Protein AF-A0A7J7Z407-F1 (afdb_monomer)

Solvent-accessible surface area (backbone atoms only — not comparable to full-atom values): 5696 Å² total; per-residue (Å²): 132,72,73,79,68,96,62,95,80,87,81,93,60,47,78,41,55,64,70,63,45,32,72,57,39,74,93,50,88,73,50,89,53,43,43,33,35,29,38,69,80,19,70,60,52,69,39,70,83,42,61,72,36,82,38,68,47,77,55,97,90,41,79,40,76,48,27,31,37,63,52,54,80,70,58,28,32,64,56,47,48,31,36,18,40,23,43,76,68,71,60,73,80,132

Radius of gyration: 13.27 Å; Cα contacts (8 Å, |Δi|>4): 178; chains: 1; bounding box: 32×32×38 Å

Structure (mmCIF, N/CA/C/O backbone):
data_AF-A0A7J7Z407-F1
#
_entry.id   AF-A0A7J7Z407-F1
#
loop_
_atom_site.group_PDB
_atom_site.id
_atom_site.type_symbol
_atom_site.label_atom_id
_atom_site.label_alt_id
_atom_site.label_comp_id
_atom_site.label_asym_id
_atom_site.label_entity_id
_atom_site.label_seq_id
_atom_site.pdbx_PDB_ins_code
_atom_site.Cartn_x
_atom_site.Cartn_y
_atom_site.Cartn_z
_atom_site.occupancy
_atom_site.B_iso_or_equiv
_atom_site.auth_seq_id
_atom_site.auth_comp_id
_atom_site.auth_asym_id
_atom_site.auth_atom_id
_atom_site.pdbx_PDB_model_num
ATOM 1 N N . MET A 1 1 ? 3.825 -11.188 16.083 1.00 46.53 1 MET A N 1
ATOM 2 C CA . MET A 1 1 ? 2.599 -11.310 15.262 1.00 46.53 1 MET A CA 1
ATOM 3 C C . MET A 1 1 ? 1.622 -10.278 15.797 1.00 46.53 1 MET A C 1
ATOM 5 O O . MET A 1 1 ? 1.574 -10.144 17.010 1.00 46.53 1 MET A O 1
ATOM 9 N N . GLY A 1 2 ? 0.954 -9.494 14.946 1.00 58.25 2 GLY A N 1
ATOM 10 C CA . GLY A 1 2 ? -0.035 -8.514 15.415 1.00 58.25 2 GLY A CA 1
ATOM 11 C C . GLY A 1 2 ? -1.292 -9.221 15.916 1.00 58.25 2 GLY A C 1
ATOM 12 O O . GLY A 1 2 ? -1.752 -10.165 15.273 1.00 58.25 2 GLY A O 1
ATOM 13 N N . GLU A 1 3 ? -1.798 -8.809 17.074 1.00 66.50 3 GLU A N 1
ATOM 14 C CA . GLU A 1 3 ? -3.047 -9.316 17.646 1.00 66.50 3 GLU A CA 1
ATOM 15 C C . GLU A 1 3 ? -4.231 -8.474 17.175 1.00 66.50 3 GLU A C 1
ATOM 17 O O . GLU A 1 3 ? -4.121 -7.251 17.046 1.00 66.50 3 GLU A O 1
ATOM 22 N N . VAL A 1 4 ? -5.376 -9.128 16.965 1.00 72.81 4 VAL A N 1
ATOM 23 C CA . VAL A 1 4 ? -6.630 -8.450 16.626 1.00 72.81 4 VAL A CA 1
ATOM 24 C C . VAL A 1 4 ? -7.031 -7.538 17.784 1.00 72.81 4 VAL A C 1
ATOM 26 O O . VAL A 1 4 ? -7.166 -7.978 18.926 1.00 72.81 4 VAL A O 1
ATOM 29 N N . GLN A 1 5 ? -7.217 -6.256 17.489 1.00 79.69 5 GLN A N 1
ATOM 30 C CA . GLN A 1 5 ? -7.542 -5.244 18.489 1.00 79.69 5 GLN A CA 1
ATOM 31 C C . GLN A 1 5 ? -9.059 -5.124 18.675 1.00 79.69 5 GLN A C 1
ATOM 33 O O . GLN A 1 5 ? -9.818 -5.159 17.711 1.00 79.69 5 GLN A O 1
ATOM 38 N N . LYS A 1 6 ? -9.509 -4.920 19.921 1.00 83.19 6 LYS A N 1
ATOM 39 C CA . LYS A 1 6 ? -10.933 -4.673 20.239 1.00 83.19 6 LYS A CA 1
ATOM 40 C C . LYS A 1 6 ? -11.408 -3.278 19.819 1.00 83.19 6 LYS A C 1
ATOM 42 O O . LYS A 1 6 ? -12.602 -3.059 19.655 1.00 83.19 6 LYS A O 1
ATOM 47 N N . ILE A 1 7 ? -10.477 -2.333 19.692 1.00 86.75 7 ILE A N 1
ATOM 48 C CA . ILE A 1 7 ? -10.736 -0.941 19.316 1.00 86.75 7 ILE A CA 1
ATOM 49 C C . ILE A 1 7 ? -10.141 -0.707 17.932 1.00 86.75 7 ILE A C 1
ATOM 51 O O . ILE A 1 7 ? -8.979 -1.053 17.702 1.00 86.75 7 ILE A O 1
ATOM 55 N N . LEU A 1 8 ? -10.915 -0.080 17.042 1.00 84.50 8 LEU A N 1
ATOM 56 C CA . LEU A 1 8 ? -10.482 0.266 15.690 1.00 84.50 8 LEU A CA 1
ATOM 57 C C . LEU A 1 8 ? -9.205 1.117 15.726 1.00 84.50 8 LEU A C 1
ATOM 59 O O . LEU A 1 8 ? -9.174 2.191 16.329 1.00 84.50 8 LEU A O 1
ATOM 63 N N . GLN A 1 9 ? -8.164 0.637 15.051 1.00 87.25 9 GLN A N 1
ATOM 64 C CA . GLN A 1 9 ? -6.890 1.337 14.916 1.00 87.25 9 GLN A CA 1
ATOM 65 C C . GLN A 1 9 ? -6.794 2.040 13.561 1.00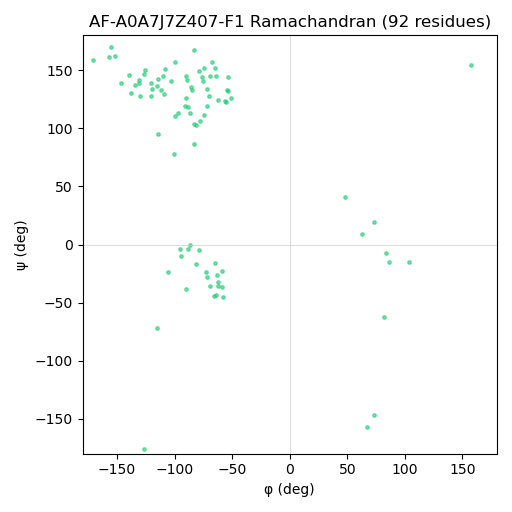 87.25 9 GLN A C 1
ATOM 67 O O . GLN A 1 9 ? -7.458 1.668 12.596 1.00 87.25 9 GLN A O 1
ATOM 72 N N . LYS A 1 10 ? -5.939 3.065 13.481 1.00 86.50 10 LYS A N 1
ATOM 73 C CA . LYS A 1 10 ? -5.597 3.738 12.221 1.00 86.50 10 LYS A CA 1
ATOM 74 C C . LYS A 1 10 ? -4.110 4.058 12.164 1.00 86.50 10 LYS A C 1
ATOM 76 O O . LYS A 1 10 ? -3.511 4.427 13.174 1.00 86.50 10 LYS A O 1
ATOM 81 N N . ALA A 1 11 ? -3.532 3.991 10.970 1.00 86.06 11 ALA A N 1
ATOM 82 C CA . ALA A 1 11 ? -2.137 4.334 10.735 1.00 86.06 11 ALA A CA 1
ATOM 83 C C . ALA A 1 11 ? -1.995 5.211 9.488 1.00 86.06 11 ALA A C 1
ATOM 85 O O . ALA A 1 11 ? -2.599 4.946 8.455 1.00 86.06 11 ALA A O 1
ATOM 86 N N . ASN A 1 12 ? -1.152 6.241 9.585 1.00 89.19 12 ASN A N 1
ATOM 87 C CA . ASN A 1 12 ? -0.721 7.011 8.423 1.00 89.19 12 ASN A CA 1
ATOM 88 C C . ASN A 1 12 ? 0.521 6.350 7.823 1.00 89.19 12 ASN A C 1
ATOM 90 O O . ASN A 1 12 ? 1.566 6.257 8.480 1.00 89.19 12 ASN A O 1
ATOM 94 N N . ILE A 1 13 ? 0.395 5.914 6.576 1.00 89.31 13 ILE A N 1
ATOM 95 C CA . ILE A 1 13 ? 1.443 5.241 5.812 1.00 89.31 13 ILE A CA 1
ATOM 96 C C . ILE A 1 13 ? 1.584 5.898 4.431 1.00 89.31 13 ILE A C 1
ATOM 98 O O . ILE A 1 13 ? 0.578 6.309 3.851 1.00 89.31 13 ILE A O 1
ATOM 102 N N . PRO A 1 14 ? 2.812 6.044 3.904 1.00 92.19 14 PRO A N 1
ATOM 103 C CA . PRO A 1 14 ? 3.027 6.607 2.581 1.00 92.19 14 PRO A CA 1
ATOM 104 C C . PRO A 1 14 ? 2.738 5.564 1.500 1.00 92.19 14 PRO A C 1
ATOM 106 O O . PRO A 1 14 ? 2.980 4.370 1.695 1.00 92.19 14 PRO A O 1
ATOM 109 N N . LEU A 1 15 ? 2.279 6.032 0.339 1.00 93.44 15 LEU A N 1
ATOM 110 C CA . LEU A 1 15 ? 2.220 5.208 -0.865 1.00 93.44 15 LEU A CA 1
ATOM 111 C C . LEU A 1 15 ? 3.636 4.910 -1.369 1.00 93.44 15 LEU A C 1
ATOM 113 O O . LEU A 1 15 ? 4.540 5.743 -1.279 1.00 93.44 15 LEU A O 1
ATOM 117 N N . VAL A 1 16 ? 3.812 3.715 -1.921 1.00 93.62 16 VAL A N 1
ATOM 118 C CA . VAL A 1 16 ? 5.057 3.237 -2.523 1.00 93.62 16 V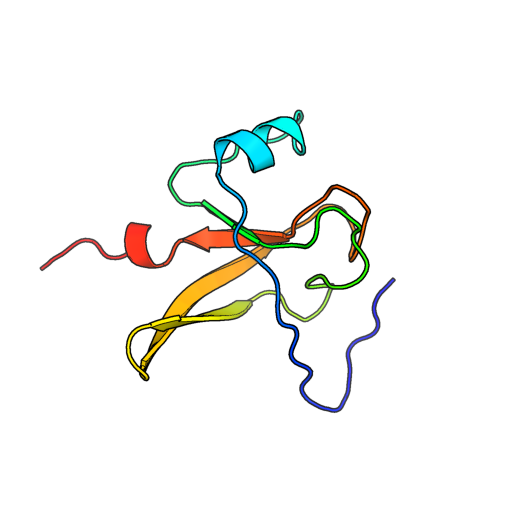AL A CA 1
ATOM 119 C C . VAL A 1 16 ? 4.776 2.929 -3.988 1.00 93.62 16 VAL A C 1
ATOM 121 O O . VAL A 1 16 ? 3.767 2.299 -4.304 1.00 93.62 16 VAL A O 1
ATOM 124 N N . THR A 1 17 ? 5.654 3.376 -4.890 1.00 94.25 17 THR A N 1
ATOM 125 C CA . THR A 1 17 ? 5.477 3.111 -6.323 1.00 94.25 17 THR A CA 1
ATOM 126 C C . THR A 1 17 ? 5.581 1.615 -6.613 1.00 94.25 17 THR A C 1
ATOM 128 O O . THR A 1 17 ? 6.275 0.880 -5.902 1.00 94.25 17 THR A O 1
ATOM 131 N N . ASN A 1 18 ? 4.911 1.149 -7.668 1.00 93.56 18 ASN A N 1
ATOM 132 C CA . ASN A 1 18 ? 4.938 -0.270 -8.017 1.00 93.56 18 ASN A CA 1
ATOM 133 C C . ASN A 1 18 ? 6.362 -0.733 -8.365 1.00 93.56 18 ASN A C 1
ATOM 135 O O . ASN A 1 18 ? 6.706 -1.860 -8.024 1.00 93.56 18 ASN A O 1
ATOM 139 N N . GLU A 1 19 ? 7.221 0.121 -8.942 1.00 94.06 19 GLU A N 1
ATOM 140 C CA . GLU A 1 19 ? 8.617 -0.253 -9.219 1.00 94.06 19 GLU A CA 1
ATOM 141 C C . GLU A 1 19 ? 9.407 -0.496 -7.929 1.00 94.06 19 GLU A C 1
ATOM 143 O O . GLU A 1 19 ? 10.149 -1.471 -7.818 1.00 94.06 19 GLU A O 1
ATOM 148 N N . GLU A 1 20 ? 9.254 0.378 -6.932 1.00 92.25 20 GLU A N 1
ATOM 149 C CA . GLU A 1 20 ? 9.929 0.217 -5.644 1.00 92.25 20 GLU A CA 1
ATOM 150 C C . GLU A 1 20 ? 9.358 -0.968 -4.858 1.00 92.25 20 GLU A C 1
ATOM 152 O O . GLU A 1 20 ? 10.103 -1.697 -4.202 1.00 92.25 20 GLU A O 1
ATOM 157 N N . CYS A 1 21 ? 8.049 -1.200 -4.954 1.00 92.06 21 CYS A N 1
ATOM 158 C CA . CYS A 1 21 ? 7.400 -2.353 -4.346 1.00 92.06 21 CYS A CA 1
ATOM 159 C C . CYS A 1 21 ? 7.893 -3.671 -4.966 1.00 92.06 21 CYS A C 1
ATOM 161 O O . CYS A 1 21 ? 8.264 -4.593 -4.240 1.00 92.06 21 CYS A O 1
ATOM 163 N N . GLN A 1 22 ? 8.017 -3.728 -6.295 1.00 93.75 22 GLN A N 1
ATOM 164 C CA . GLN A 1 22 ? 8.538 -4.886 -7.024 1.00 93.75 22 GLN A CA 1
ATOM 165 C C . GLN A 1 22 ? 9.996 -5.207 -6.663 1.00 93.75 22 GLN A C 1
ATOM 167 O O . GLN A 1 22 ? 10.371 -6.373 -6.570 1.00 93.75 22 GLN A O 1
ATOM 172 N N . LYS A 1 23 ? 10.834 -4.192 -6.407 1.00 92.19 23 LYS A N 1
ATOM 173 C CA . LYS A 1 23 ? 12.222 -4.404 -5.946 1.00 92.19 23 LYS A CA 1
ATOM 174 C C . LYS A 1 23 ? 12.303 -5.092 -4.580 1.00 92.19 23 LYS A C 1
ATOM 176 O O . LYS A 1 23 ? 13.325 -5.717 -4.279 1.00 92.19 23 LYS A O 1
ATOM 181 N N . ARG A 1 24 ? 11.263 -4.932 -3.755 1.00 88.88 24 ARG A N 1
ATOM 182 C CA . ARG A 1 24 ? 11.164 -5.467 -2.388 1.00 88.88 24 ARG A CA 1
ATOM 183 C C . ARG A 1 24 ? 10.539 -6.855 -2.363 1.00 88.88 24 ARG A C 1
ATOM 185 O O . ARG A 1 24 ? 11.024 -7.702 -1.625 1.00 88.88 24 ARG A O 1
ATOM 192 N N . TYR A 1 25 ? 9.539 -7.090 -3.207 1.00 89.88 25 TYR A N 1
ATOM 193 C CA . TYR A 1 25 ? 8.913 -8.394 -3.413 1.00 89.88 25 TYR A CA 1
ATOM 194 C C . TYR A 1 25 ? 9.443 -9.043 -4.690 1.00 89.88 25 TYR A C 1
ATOM 196 O O . TYR A 1 25 ? 8.797 -9.004 -5.730 1.00 89.88 25 TYR A O 1
ATOM 204 N N . ARG A 1 26 ? 10.651 -9.614 -4.630 1.00 88.50 26 ARG A N 1
ATOM 205 C CA . ARG A 1 26 ? 11.301 -10.215 -5.812 1.00 88.50 26 ARG A CA 1
ATOM 206 C C . ARG A 1 26 ? 10.653 -11.524 -6.255 1.00 88.50 26 ARG A C 1
ATOM 208 O O . ARG A 1 26 ? 10.672 -11.823 -7.442 1.00 88.50 26 ARG A O 1
ATOM 215 N N . ASP A 1 27 ? 10.056 -12.245 -5.312 1.00 90.62 27 ASP A N 1
ATOM 216 C CA . ASP A 1 27 ? 9.446 -13.557 -5.549 1.00 90.62 27 ASP A CA 1
ATOM 217 C C . ASP A 1 27 ? 7.974 -13.461 -5.996 1.00 90.62 27 ASP A C 1
ATOM 219 O O . ASP A 1 27 ? 7.356 -14.470 -6.326 1.00 90.62 27 ASP A O 1
ATOM 223 N N . TYR A 1 28 ? 7.408 -12.247 -6.042 1.00 90.25 28 TYR A N 1
ATOM 224 C CA . TYR A 1 28 ? 6.016 -11.994 -6.420 1.00 90.25 28 TYR A CA 1
ATOM 225 C C . TYR A 1 28 ? 5.924 -10.967 -7.545 1.00 90.25 28 TYR A C 1
ATOM 227 O O . TYR A 1 28 ? 6.690 -10.008 -7.598 1.00 90.25 28 TYR A O 1
ATOM 235 N N . ALA A 1 29 ? 4.935 -11.121 -8.423 1.00 93.81 29 ALA A N 1
ATOM 236 C CA . ALA A 1 29 ? 4.639 -10.130 -9.450 1.00 93.81 29 ALA A C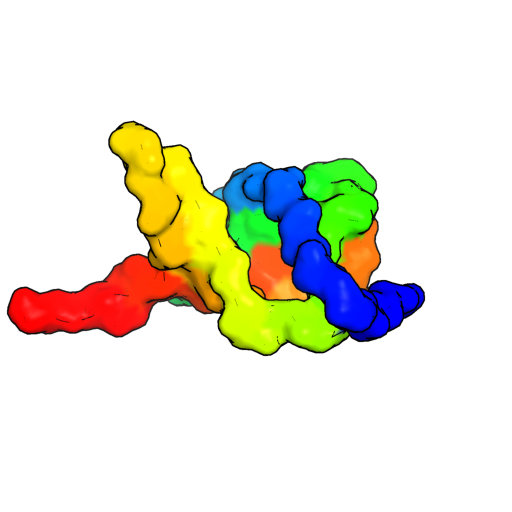A 1
ATOM 237 C C . ALA A 1 29 ? 3.687 -9.052 -8.905 1.00 93.81 29 ALA A C 1
ATOM 239 O O . ALA A 1 29 ? 2.514 -9.319 -8.636 1.00 93.81 29 ALA A O 1
ATOM 240 N N . ILE A 1 30 ? 4.173 -7.816 -8.783 1.00 94.19 30 ILE A N 1
ATOM 241 C CA . ILE A 1 30 ? 3.372 -6.644 -8.422 1.00 94.19 30 ILE A CA 1
ATOM 242 C C . ILE A 1 30 ? 2.703 -6.108 -9.688 1.00 94.19 30 ILE A C 1
ATOM 244 O O . ILE A 1 30 ? 3.328 -5.474 -10.541 1.00 94.19 30 ILE A O 1
ATOM 248 N N . THR A 1 31 ? 1.406 -6.373 -9.831 1.00 93.88 31 THR A N 1
ATOM 249 C CA . THR A 1 31 ? 0.651 -6.010 -11.037 1.00 93.88 31 THR A CA 1
ATOM 250 C C . THR A 1 31 ? 0.177 -4.553 -11.004 1.00 93.88 31 THR A C 1
ATOM 252 O O . THR A 1 31 ? 0.173 -3.886 -9.969 1.00 93.88 31 THR A O 1
ATOM 255 N N . LYS A 1 32 ? -0.299 -4.038 -12.146 1.00 93.25 32 LYS A N 1
ATOM 256 C CA . LYS A 1 32 ? -0.917 -2.697 -12.237 1.00 93.25 32 LYS A CA 1
ATOM 257 C C . LYS A 1 32 ? -2.233 -2.575 -11.451 1.00 93.25 32 LYS A C 1
ATOM 259 O O . LYS A 1 32 ? -2.699 -1.459 -11.218 1.00 93.25 32 LYS A O 1
ATOM 264 N N . GLN A 1 33 ? -2.819 -3.709 -11.066 1.00 93.38 33 GLN A N 1
ATOM 265 C CA . GLN A 1 33 ? -4.029 -3.798 -10.248 1.00 93.38 33 GLN A CA 1
ATOM 266 C C . GLN A 1 33 ? -3.721 -3.757 -8.745 1.00 93.38 33 GLN A C 1
ATOM 268 O O . GLN A 1 33 ? -4.637 -3.791 -7.927 1.00 93.38 33 GLN A O 1
ATOM 273 N N . MET A 1 34 ? -2.443 -3.667 -8.373 1.00 94.75 34 MET A N 1
ATOM 274 C CA . MET A 1 34 ? -1.987 -3.549 -6.994 1.00 94.75 34 MET A CA 1
ATOM 275 C C . MET A 1 34 ? -1.463 -2.139 -6.716 1.00 94.75 34 MET A C 1
ATOM 277 O O . MET A 1 34 ? -0.956 -1.451 -7.608 1.00 94.75 34 MET A O 1
ATOM 281 N N . ILE A 1 35 ? -1.586 -1.719 -5.461 1.00 94.94 35 ILE A N 1
ATOM 282 C CA . ILE A 1 35 ? -0.990 -0.507 -4.904 1.00 94.94 35 ILE A CA 1
ATOM 283 C C . ILE A 1 35 ? -0.294 -0.873 -3.594 1.00 94.94 35 ILE A C 1
ATOM 285 O O . ILE A 1 35 ? -0.817 -1.669 -2.818 1.00 94.94 35 ILE A O 1
ATOM 289 N N . CYS A 1 36 ? 0.891 -0.318 -3.348 1.00 93.06 36 CYS A N 1
ATOM 290 C CA . CYS A 1 36 ? 1.663 -0.610 -2.143 1.00 93.06 36 CYS A CA 1
ATOM 291 C C . CYS A 1 36 ? 1.709 0.599 -1.211 1.00 93.06 36 CYS A C 1
ATOM 293 O O . CYS A 1 36 ? 1.784 1.743 -1.666 1.00 93.06 36 CYS A O 1
ATOM 295 N N . ALA A 1 37 ? 1.701 0.355 0.098 1.00 92.19 37 ALA A N 1
ATOM 296 C CA . ALA A 1 37 ? 1.826 1.407 1.101 1.00 92.19 37 ALA A CA 1
ATOM 297 C C . ALA A 1 37 ? 2.576 0.906 2.339 1.00 92.19 37 ALA A C 1
ATOM 299 O O . ALA A 1 37 ? 2.374 -0.219 2.787 1.00 92.19 37 ALA A O 1
ATOM 300 N N . GLY A 1 38 ? 3.455 1.739 2.893 1.00 89.19 38 GLY A N 1
ATOM 301 C CA . GLY A 1 38 ? 4.243 1.382 4.071 1.00 89.19 38 GLY A CA 1
ATOM 302 C C . GLY A 1 38 ? 5.521 2.199 4.218 1.00 89.19 38 GLY A C 1
ATOM 303 O O . GLY A 1 38 ? 6.089 2.703 3.248 1.00 89.19 38 GLY A O 1
ATOM 304 N N . HIS A 1 39 ? 5.998 2.330 5.455 1.00 82.81 39 HIS A N 1
ATOM 305 C CA . HIS A 1 39 ? 7.236 3.054 5.752 1.00 82.81 39 HIS A CA 1
ATOM 306 C C . HIS A 1 39 ? 8.469 2.226 5.386 1.00 82.81 39 HIS A C 1
ATOM 308 O O . HIS A 1 39 ? 8.512 1.015 5.597 1.00 82.81 39 HIS A O 1
ATOM 314 N N . LYS A 1 40 ? 9.529 2.881 4.892 1.00 78.00 40 LYS A N 1
ATOM 315 C CA . LYS A 1 40 ? 10.805 2.199 4.591 1.00 78.00 40 LYS A CA 1
ATOM 316 C C . LYS A 1 40 ? 11.396 1.515 5.829 1.00 78.00 40 LYS A C 1
ATOM 318 O O . LYS A 1 40 ? 11.947 0.420 5.719 1.00 78.00 40 LYS A O 1
ATOM 323 N N . GLU A 1 41 ? 11.239 2.148 6.985 1.00 76.44 41 GLU A N 1
ATOM 324 C CA . GLU A 1 41 ? 11.733 1.686 8.284 1.00 76.44 41 GLU A CA 1
ATOM 325 C C . GLU A 1 41 ? 10.867 0.585 8.920 1.00 76.44 41 GLU A C 1
ATOM 327 O O . GLU A 1 41 ? 11.261 0.016 9.937 1.00 76.44 41 GLU A O 1
ATOM 332 N N . GLY A 1 42 ? 9.730 0.235 8.308 1.00 70.81 42 GLY A N 1
ATOM 333 C CA . GLY A 1 42 ? 8.760 -0.702 8.870 1.00 70.81 42 GLY A CA 1
ATOM 334 C C . GLY A 1 42 ? 7.962 -0.096 10.031 1.00 70.81 42 GLY A C 1
ATOM 335 O O . GLY A 1 42 ? 7.650 1.096 10.044 1.00 70.81 42 GLY A O 1
ATOM 336 N N . GLY A 1 43 ? 7.605 -0.931 11.005 1.00 68.50 43 GLY A N 1
ATOM 337 C CA . GLY A 1 43 ? 6.900 -0.549 12.230 1.00 68.50 43 GLY A CA 1
ATOM 338 C C . GLY A 1 43 ? 5.386 -0.420 12.060 1.00 68.50 43 GLY A C 1
ATOM 339 O O . GLY A 1 43 ? 4.642 -1.160 12.695 1.00 68.50 43 GLY A O 1
ATOM 340 N N . LYS A 1 44 ? 4.927 0.504 11.207 1.00 67.38 44 LYS A N 1
ATOM 341 C CA . LYS A 1 44 ? 3.493 0.719 10.940 1.00 67.38 44 LYS A CA 1
ATOM 342 C C . LYS A 1 44 ? 3.090 0.030 9.650 1.00 67.38 44 LYS A C 1
ATOM 344 O O . LYS A 1 44 ? 3.491 0.466 8.571 1.00 67.38 44 LYS A O 1
ATOM 349 N N . ASP A 1 45 ? 2.295 -1.015 9.784 1.00 62.06 45 ASP A N 1
ATOM 350 C CA . ASP A 1 45 ? 1.833 -1.825 8.671 1.00 62.06 45 ASP A CA 1
ATOM 351 C C . ASP A 1 45 ? 0.542 -2.536 9.052 1.00 62.06 45 ASP A C 1
ATOM 353 O O . ASP A 1 45 ? 0.201 -2.659 10.231 1.00 62.06 45 ASP A O 1
ATOM 357 N N . VAL A 1 46 ? -0.156 -2.983 8.027 1.00 65.19 46 VAL A N 1
ATOM 358 C CA . VAL A 1 46 ? -1.434 -3.658 8.136 1.00 65.19 46 VAL A CA 1
ATOM 359 C C . VAL A 1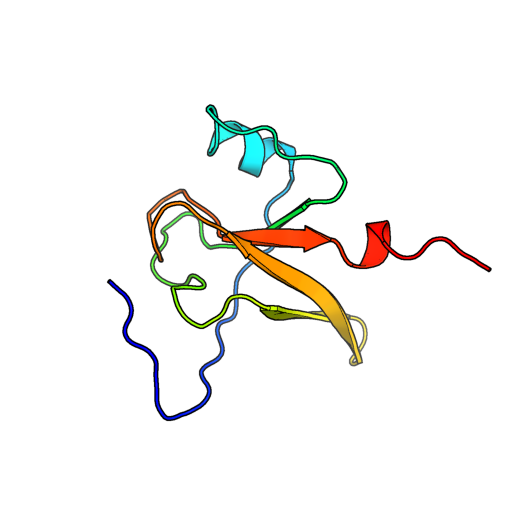 46 ? -1.173 -5.145 8.374 1.00 65.19 46 VAL A C 1
ATOM 361 O O . VAL A 1 46 ? -0.262 -5.718 7.780 1.00 65.19 46 VAL A O 1
ATOM 364 N N . CYS A 1 47 ? -1.896 -5.765 9.307 1.00 70.81 47 CYS A N 1
ATOM 365 C CA . CYS A 1 47 ? -1.574 -7.106 9.792 1.00 70.81 47 CYS A CA 1
ATOM 366 C C . CYS A 1 47 ? -2.762 -8.071 9.694 1.00 70.81 47 CYS A C 1
ATOM 368 O O . CYS A 1 47 ? -3.818 -7.763 9.142 1.00 70.81 47 CYS A O 1
ATOM 370 N N . LYS A 1 48 ? -2.577 -9.296 10.204 1.00 61.84 48 LYS A N 1
ATOM 371 C CA . LYS A 1 48 ? -3.644 -10.298 10.293 1.00 61.84 48 LYS A CA 1
ATOM 372 C C . LYS A 1 48 ? -4.880 -9.691 10.966 1.00 61.84 48 LYS A C 1
ATOM 374 O O . LYS A 1 48 ? -4.786 -9.199 12.085 1.00 61.84 48 LYS A O 1
ATOM 379 N N . GLY A 1 49 ? -6.025 -9.794 10.296 1.00 64.25 49 GLY A N 1
ATOM 380 C CA . GLY A 1 49 ? -7.303 -9.248 10.764 1.00 64.25 49 GLY A CA 1
ATOM 381 C C . GLY A 1 49 ? -7.727 -7.955 10.066 1.00 64.25 49 GLY A C 1
ATOM 382 O O . GLY A 1 49 ? -8.904 -7.624 10.104 1.00 64.25 49 GLY A O 1
ATOM 383 N N . ASP A 1 50 ? -6.816 -7.287 9.359 1.00 74.94 50 ASP A N 1
ATOM 384 C CA . ASP A 1 50 ? -7.129 -6.067 8.609 1.00 74.94 50 ASP A CA 1
ATOM 385 C C . ASP A 1 50 ? -7.454 -6.332 7.126 1.00 74.94 50 ASP A C 1
ATOM 387 O O . ASP A 1 50 ? -7.752 -5.398 6.377 1.00 74.94 50 ASP A O 1
ATOM 391 N N . SER A 1 51 ? -7.353 -7.586 6.666 1.00 77.12 51 SER A N 1
ATOM 392 C CA . SER A 1 51 ? -7.697 -7.987 5.295 1.00 77.12 51 SER A CA 1
ATOM 393 C C . SER A 1 51 ? -9.121 -7.547 4.942 1.00 77.12 51 SER A C 1
ATOM 395 O O . SER A 1 51 ? -10.052 -7.763 5.712 1.00 77.12 51 SER A O 1
ATOM 397 N N . GLY A 1 52 ? -9.290 -6.919 3.776 1.00 82.44 52 GLY A N 1
ATOM 398 C CA . GLY A 1 52 ? -10.554 -6.286 3.380 1.00 82.44 52 GLY A CA 1
ATOM 399 C C . GLY A 1 52 ? -10.763 -4.867 3.929 1.00 82.44 52 GLY A C 1
ATOM 400 O O . GLY A 1 52 ? -11.694 -4.186 3.506 1.00 82.44 52 GLY A O 1
ATOM 401 N N . GLY A 1 53 ? -9.891 -4.390 4.822 1.00 87.06 53 GLY A N 1
ATOM 402 C CA . GLY A 1 53 ? -9.924 -3.032 5.358 1.00 87.06 53 GLY A CA 1
ATOM 403 C C . GLY A 1 53 ? -9.589 -1.952 4.314 1.00 87.06 53 GLY A C 1
ATOM 404 O O . GLY A 1 53 ? -8.930 -2.232 3.306 1.00 87.06 53 GLY A O 1
ATOM 405 N N . PRO A 1 54 ? -10.036 -0.702 4.533 1.00 92.44 54 PRO A N 1
ATOM 406 C CA . PRO A 1 54 ? -9.872 0.371 3.561 1.00 92.44 54 PRO A CA 1
ATOM 407 C C . PRO A 1 54 ? -8.506 1.064 3.669 1.00 92.44 54 PRO A C 1
AT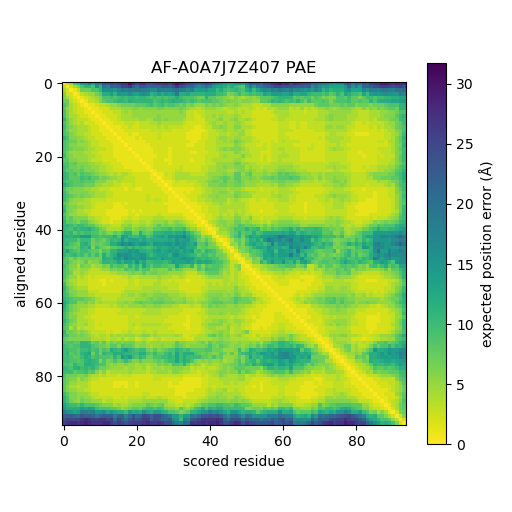OM 409 O O . PRO A 1 54 ? -8.101 1.518 4.739 1.00 92.44 54 PRO A O 1
ATOM 412 N N . LEU A 1 55 ? -7.846 1.261 2.527 1.00 93.12 55 LEU A N 1
ATOM 413 C CA . LEU A 1 55 ? -6.776 2.244 2.365 1.00 93.12 55 LEU A CA 1
ATOM 414 C C . LEU A 1 55 ? -7.377 3.514 1.757 1.00 93.12 55 LEU A C 1
ATOM 416 O O . LEU A 1 55 ? -7.809 3.516 0.600 1.00 93.12 55 LEU A O 1
ATOM 420 N N . VAL A 1 56 ? -7.397 4.597 2.535 1.00 94.75 56 VAL A N 1
ATOM 421 C CA . VAL A 1 56 ? -7.968 5.887 2.125 1.00 94.75 56 VAL A CA 1
ATOM 422 C C . VAL A 1 56 ? -6.907 6.976 2.022 1.00 94.75 56 VAL A C 1
ATOM 424 O O . VAL A 1 56 ? -6.001 7.064 2.850 1.00 94.75 56 VAL A O 1
ATOM 427 N N . CYS A 1 57 ? -7.047 7.850 1.027 1.00 94.06 57 CYS A N 1
ATOM 428 C CA . CYS A 1 57 ? -6.221 9.047 0.880 1.00 94.06 57 CYS A CA 1
ATOM 429 C C . CYS A 1 57 ? -7.095 10.300 0.905 1.00 94.06 57 CYS A C 1
ATOM 431 O O . CYS A 1 57 ? -8.168 10.328 0.302 1.00 94.06 57 CYS A O 1
ATOM 433 N N . LYS A 1 58 ? -6.625 11.347 1.591 1.00 94.25 58 LYS A N 1
ATOM 434 C CA . LYS A 1 58 ? -7.287 12.652 1.603 1.00 94.25 58 LYS A CA 1
ATOM 435 C C . LYS A 1 58 ? -6.727 13.520 0.481 1.00 94.25 58 LYS A C 1
ATOM 437 O O . LYS A 1 58 ? -5.541 13.835 0.495 1.00 94.25 58 LYS A O 1
ATOM 442 N N . HIS A 1 59 ? -7.575 13.932 -0.452 1.00 92.81 59 HIS A N 1
ATOM 443 C CA . HIS A 1 59 ? -7.228 14.829 -1.550 1.00 92.81 59 HIS A CA 1
ATOM 444 C C . HIS A 1 59 ? -8.248 15.972 -1.606 1.00 92.81 59 HIS A C 1
ATOM 446 O O . HIS A 1 59 ? -9.449 15.731 -1.563 1.00 92.81 59 HIS A O 1
ATOM 452 N N . HIS A 1 60 ? -7.778 17.225 -1.622 1.00 94.38 60 HIS A N 1
ATOM 453 C CA . HIS A 1 60 ? -8.631 18.429 -1.617 1.00 94.38 60 HIS A CA 1
ATOM 454 C C . HIS A 1 60 ? -9.745 18.415 -0.548 1.00 94.38 60 HIS A C 1
ATOM 456 O O . HIS A 1 60 ? -10.884 18.795 -0.795 1.00 94.38 60 HIS A O 1
ATOM 462 N N . GLY A 1 61 ? -9.430 17.940 0.661 1.00 94.38 61 GLY A N 1
ATOM 463 C CA . GLY A 1 61 ? -10.399 17.882 1.761 1.00 94.38 61 GLY A CA 1
ATOM 464 C C . GLY A 1 61 ? -11.271 16.622 1.793 1.00 94.38 61 GLY A C 1
ATOM 465 O O . GLY A 1 61 ? -11.823 16.323 2.851 1.00 94.38 61 GLY A O 1
ATOM 466 N N . MET A 1 62 ? -11.325 15.847 0.709 1.00 95.31 62 MET A N 1
ATOM 467 C CA . MET A 1 62 ? -12.181 14.670 0.567 1.00 95.31 62 MET A CA 1
ATOM 468 C C . MET A 1 62 ? -11.389 13.370 0.736 1.00 95.31 62 MET A C 1
ATOM 470 O O . MET A 1 62 ? -10.249 13.258 0.288 1.00 95.31 62 MET A O 1
ATOM 474 N N . TRP A 1 63 ? -11.983 12.385 1.411 1.00 94.44 63 TRP A N 1
ATOM 475 C CA . TRP A 1 63 ? -11.398 11.054 1.563 1.00 94.44 63 TRP A CA 1
ATOM 476 C C . TRP A 1 63 ? -11.839 10.151 0.415 1.00 94.44 63 TRP A C 1
ATOM 478 O O . TRP A 1 63 ? -13.032 9.973 0.189 1.00 94.44 63 TRP A O 1
ATOM 488 N N . HIS A 1 64 ? -10.871 9.551 -0.270 1.00 94.56 64 HIS A N 1
ATOM 489 C CA . HIS A 1 64 ? -11.101 8.607 -1.356 1.00 94.56 64 HIS A CA 1
ATOM 490 C C . HIS A 1 64 ? -10.583 7.227 -0.968 1.00 94.56 64 HIS A C 1
ATOM 492 O O . HIS A 1 64 ? -9.472 7.104 -0.449 1.00 94.56 64 HIS A O 1
ATOM 498 N N . LEU A 1 65 ? -11.368 6.189 -1.256 1.00 93.75 65 LEU A N 1
ATOM 499 C CA . LEU A 1 65 ? -10.921 4.806 -1.153 1.00 93.75 65 LEU A CA 1
ATOM 500 C C . LEU A 1 65 ? -9.994 4.493 -2.332 1.00 93.75 65 LEU A C 1
ATOM 502 O O . LEU A 1 65 ? -10.434 4.441 -3.479 1.00 93.75 65 LEU A O 1
ATOM 506 N N . VAL A 1 66 ? -8.708 4.295 -2.050 1.00 94.62 66 VAL A N 1
ATOM 507 C CA . VAL A 1 66 ? -7.687 4.049 -3.082 1.00 94.62 66 VAL A CA 1
ATOM 508 C C . VAL A 1 66 ? -7.239 2.594 -3.126 1.00 94.62 66 VAL A C 1
ATOM 510 O O . VAL A 1 66 ? -6.788 2.123 -4.174 1.00 94.62 66 VAL A O 1
ATOM 513 N N . GLY A 1 67 ? -7.390 1.869 -2.016 1.00 93.31 67 GLY A N 1
ATOM 514 C CA . GLY A 1 67 ? -7.008 0.470 -1.941 1.00 93.31 67 GLY A CA 1
ATOM 515 C C . GLY A 1 67 ? -7.816 -0.351 -0.945 1.00 93.31 67 GLY A C 1
ATOM 516 O O . GLY A 1 67 ? -8.463 0.191 -0.052 1.00 93.31 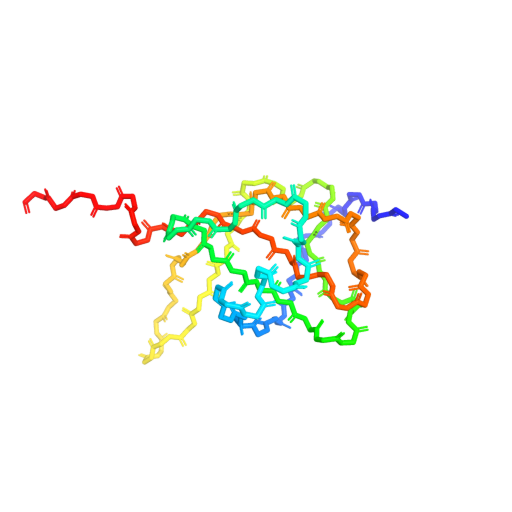67 GLY A O 1
ATOM 517 N N . ILE A 1 68 ? -7.751 -1.669 -1.109 1.00 92.44 68 ILE A N 1
ATOM 518 C CA . ILE A 1 68 ? -8.318 -2.658 -0.185 1.00 92.44 68 ILE A CA 1
ATOM 519 C C . ILE A 1 68 ? -7.175 -3.537 0.310 1.00 92.44 68 ILE A C 1
ATOM 521 O O . ILE A 1 68 ? -6.417 -4.060 -0.509 1.00 92.44 68 ILE A O 1
ATOM 525 N N . THR A 1 69 ? -7.037 -3.693 1.627 1.00 89.69 69 THR A N 1
ATOM 526 C CA . THR A 1 69 ? -5.989 -4.527 2.230 1.00 89.69 69 THR A CA 1
ATOM 527 C C . THR A 1 69 ? -6.047 -5.940 1.671 1.00 89.69 69 THR A C 1
ATOM 529 O O . THR A 1 69 ? -7.075 -6.610 1.796 1.00 89.69 69 THR A O 1
ATOM 532 N N . SER A 1 70 ? -4.936 -6.398 1.090 1.00 86.44 70 SER A N 1
ATOM 533 C CA . SER A 1 70 ? -4.848 -7.717 0.471 1.00 86.44 70 SER A CA 1
ATOM 534 C C . SER A 1 70 ? -3.853 -8.607 1.213 1.00 86.44 70 SER A C 1
ATOM 536 O O . SER A 1 70 ? -4.272 -9.513 1.934 1.00 86.44 70 SER A O 1
ATOM 538 N N . TRP A 1 71 ? -2.552 -8.334 1.093 1.00 84.69 71 TRP A N 1
ATOM 539 C CA . TRP A 1 71 ? -1.503 -9.197 1.638 1.00 84.69 71 TRP A CA 1
ATOM 540 C C . TRP A 1 71 ? -0.203 -8.434 1.925 1.00 84.69 71 TRP A C 1
ATOM 542 O O . TRP A 1 71 ? -0.030 -7.278 1.548 1.00 84.69 71 TRP A O 1
ATOM 552 N N . GLY A 1 72 ? 0.724 -9.101 2.605 1.00 82.19 72 GLY A N 1
ATOM 553 C CA . GLY A 1 72 ? 2.077 -8.626 2.877 1.00 82.19 72 GLY A CA 1
ATOM 554 C C . GLY A 1 72 ? 2.914 -9.754 3.478 1.00 82.19 72 GLY A C 1
ATOM 555 O O . GLY A 1 72 ? 2.368 -10.728 4.006 1.00 82.19 72 GLY A O 1
ATOM 556 N N . GLU A 1 73 ? 4.240 -9.656 3.389 1.00 77.12 73 GLU A N 1
ATOM 557 C CA . GLU A 1 73 ? 5.117 -10.606 4.079 1.00 77.12 73 GLU A CA 1
ATOM 558 C C . GLU A 1 73 ? 5.294 -10.215 5.546 1.00 77.12 73 GLU A C 1
ATOM 560 O O . GLU A 1 73 ? 6.063 -9.324 5.897 1.00 77.12 73 GLU A O 1
ATOM 565 N N . GLY A 1 74 ? 4.602 -10.917 6.441 1.00 70.44 74 GLY A N 1
ATOM 566 C CA . GLY A 1 74 ? 4.597 -10.544 7.854 1.00 70.44 74 GLY A CA 1
ATOM 567 C C . GLY A 1 74 ? 3.883 -9.209 8.084 1.00 70.44 74 GLY A C 1
ATOM 568 O O . GLY A 1 74 ? 3.020 -8.827 7.306 1.00 70.44 74 GLY A O 1
ATOM 569 N N . CYS A 1 75 ? 4.206 -8.534 9.190 1.00 69.12 75 CYS A N 1
ATOM 570 C CA . CYS A 1 75 ? 3.616 -7.240 9.530 1.00 69.12 75 CYS A CA 1
ATOM 571 C C . CYS A 1 75 ? 4.702 -6.308 10.058 1.00 69.12 75 CYS A C 1
ATOM 573 O O . CYS A 1 75 ? 5.457 -6.688 10.959 1.00 69.12 75 CYS A O 1
ATOM 575 N N . GLY A 1 76 ? 4.778 -5.093 9.524 1.00 63.25 76 GLY A N 1
ATOM 576 C CA . GLY A 1 76 ? 5.630 -4.030 10.063 1.00 63.25 76 GLY A CA 1
ATOM 577 C C . GLY A 1 76 ? 7.109 -4.265 9.790 1.00 63.25 76 GLY A C 1
ATOM 578 O O . GLY A 1 76 ? 7.968 -3.699 10.471 1.00 63.25 76 GLY A O 1
ATOM 579 N N . ARG A 1 77 ? 7.432 -5.120 8.818 1.00 73.25 77 ARG A N 1
ATOM 580 C CA . ARG A 1 77 ? 8.813 -5.471 8.516 1.00 73.25 77 ARG A CA 1
ATOM 581 C C . ARG A 1 77 ? 9.504 -4.341 7.769 1.00 73.25 77 ARG A C 1
ATOM 583 O O . ARG A 1 77 ? 8.950 -3.686 6.886 1.00 73.25 77 ARG A O 1
ATOM 590 N N . ARG A 1 78 ? 10.769 -4.121 8.125 1.00 76.31 78 ARG A N 1
ATOM 591 C CA . ARG A 1 78 ? 11.637 -3.184 7.411 1.00 76.31 78 ARG A CA 1
ATOM 592 C C . ARG A 1 78 ? 11.651 -3.543 5.935 1.00 76.31 78 ARG A C 1
ATOM 594 O O . ARG A 1 78 ? 11.867 -4.693 5.572 1.00 76.31 78 ARG A O 1
ATOM 601 N N . LYS A 1 79 ? 11.473 -2.527 5.098 1.00 77.44 79 LYS A N 1
ATOM 602 C CA . LYS A 1 79 ? 11.475 -2.635 3.639 1.00 77.44 79 LYS A CA 1
ATOM 603 C C . LYS A 1 79 ? 10.378 -3.515 3.014 1.00 77.44 79 LYS A C 1
ATOM 605 O O . LYS A 1 79 ? 10.417 -3.670 1.801 1.00 77.44 79 LYS A O 1
ATOM 610 N N 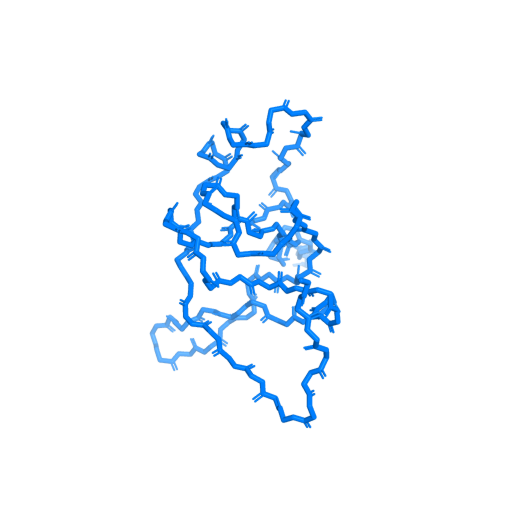. GLN A 1 80 ? 9.384 -3.998 3.757 1.00 84.00 80 GLN A N 1
ATOM 611 C CA . GLN A 1 80 ? 8.277 -4.795 3.210 1.00 84.00 80 GLN A CA 1
ATOM 612 C C . GLN A 1 80 ? 6.963 -4.013 3.361 1.00 84.00 80 GLN A C 1
ATOM 614 O O . GLN A 1 80 ? 6.403 -3.987 4.451 1.00 84.00 80 GLN A O 1
ATOM 619 N N . PRO A 1 81 ? 6.518 -3.277 2.324 1.00 87.75 81 PRO A N 1
ATOM 620 C CA . PRO A 1 81 ? 5.261 -2.536 2.376 1.00 87.75 81 PRO A CA 1
ATOM 621 C C . PRO A 1 81 ? 4.068 -3.490 2.264 1.00 87.75 81 PRO A C 1
ATOM 623 O O . PRO A 1 81 ? 4.163 -4.515 1.591 1.00 87.75 81 PRO A O 1
ATOM 626 N N . GLY A 1 82 ? 2.928 -3.124 2.844 1.00 90.12 82 GLY A N 1
ATOM 627 C CA . GLY A 1 82 ? 1.670 -3.817 2.587 1.00 90.12 82 GLY A CA 1
ATOM 628 C C . GLY A 1 82 ? 1.246 -3.667 1.123 1.00 90.12 82 GLY A C 1
ATOM 629 O O . GLY A 1 82 ? 1.474 -2.623 0.498 1.00 90.12 82 GLY A O 1
ATOM 630 N N . VAL A 1 83 ? 0.625 -4.713 0.582 1.00 92.25 83 VAL A N 1
ATOM 631 C CA . VAL A 1 83 ? 0.089 -4.765 -0.779 1.00 92.25 83 VAL A CA 1
ATOM 632 C C . VAL A 1 83 ? -1.438 -4.752 -0.723 1.00 92.25 83 VAL A C 1
ATOM 634 O O . VAL A 1 83 ? -2.080 -5.522 -0.004 1.00 92.25 83 VAL A O 1
ATOM 637 N N . TYR A 1 84 ? -2.028 -3.859 -1.507 1.00 94.00 84 TYR A N 1
ATOM 638 C CA . TYR A 1 84 ? -3.457 -3.576 -1.533 1.00 94.00 84 TYR A CA 1
ATOM 639 C C . TYR A 1 84 ? -3.980 -3.719 -2.963 1.00 94.00 84 TYR A C 1
ATOM 641 O O . TYR A 1 84 ? -3.272 -3.433 -3.931 1.00 94.00 84 TYR A O 1
ATOM 649 N N . THR A 1 85 ? -5.244 -4.102 -3.114 1.00 93.62 85 THR A N 1
ATOM 650 C CA . THR A 1 85 ? -5.934 -4.046 -4.409 1.00 93.62 85 THR A CA 1
ATOM 651 C C . THR A 1 85 ? -6.181 -2.590 -4.775 1.00 93.62 85 THR A C 1
ATOM 653 O O . THR A 1 85 ? -6.762 -1.857 -3.981 1.00 93.62 85 THR A O 1
ATOM 656 N N . LYS A 1 86 ? -5.780 -2.152 -5.969 1.00 94.00 86 LYS A N 1
ATOM 657 C CA . LYS A 1 86 ? -5.969 -0.780 -6.452 1.00 94.00 86 LYS A CA 1
ATOM 658 C C . LYS A 1 86 ? -7.406 -0.581 -6.927 1.00 94.00 86 LYS A C 1
ATOM 660 O O . LYS A 1 86 ? -7.760 -1.013 -8.025 1.00 94.00 86 LYS A O 1
ATOM 665 N N . VAL A 1 87 ? -8.212 0.140 -6.149 1.00 91.94 87 VAL A N 1
ATOM 666 C CA . VAL A 1 87 ? -9.649 0.326 -6.429 1.00 91.94 87 VAL A 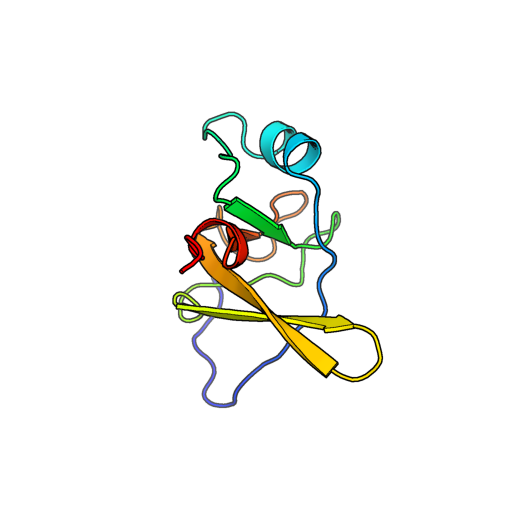CA 1
ATOM 667 C C . VAL A 1 87 ? -9.881 0.947 -7.802 1.00 91.94 87 VAL A C 1
ATOM 669 O O . VAL A 1 87 ? -10.653 0.409 -8.584 1.00 91.94 87 VAL A O 1
ATOM 672 N N . ALA A 1 88 ? -9.130 1.989 -8.162 1.00 90.31 88 ALA A N 1
ATOM 673 C CA . ALA A 1 88 ? -9.266 2.652 -9.462 1.00 90.31 88 ALA A CA 1
ATOM 674 C C . ALA A 1 88 ? -9.042 1.725 -10.676 1.00 90.31 88 ALA A C 1
ATOM 676 O O . ALA A 1 88 ? -9.514 2.029 -11.761 1.00 90.31 88 ALA A O 1
ATOM 677 N N . SER A 1 89 ? -8.327 0.604 -10.517 1.00 87.00 89 SER A N 1
ATOM 678 C CA . SER A 1 89 ? -8.130 -0.363 -11.611 1.00 87.00 89 SER A CA 1
ATOM 679 C C . SER A 1 89 ? -9.310 -1.317 -11.813 1.00 87.00 89 SER A C 1
ATOM 681 O O . SER A 1 89 ? -9.391 -1.961 -12.853 1.00 87.00 89 SER A O 1
ATOM 683 N N . MET A 1 90 ? -10.199 -1.414 -10.821 1.00 80.06 90 MET A N 1
ATOM 684 C CA . MET A 1 90 ? -11.394 -2.266 -10.834 1.00 80.06 90 MET A CA 1
ATOM 685 C C . MET A 1 90 ? -12.640 -1.505 -11.296 1.00 80.06 90 MET A C 1
ATOM 687 O O . MET A 1 90 ? -13.684 -2.102 -11.532 1.00 80.06 90 MET A O 1
ATOM 691 N N . TRP A 1 91 ? -12.539 -0.182 -11.418 1.00 74.88 91 TRP A N 1
ATOM 692 C CA . TRP A 1 91 ? -13.583 0.650 -11.991 1.00 74.88 91 TRP A CA 1
ATOM 693 C C . TRP A 1 91 ? -13.443 0.609 -13.511 1.00 74.88 91 TRP A C 1
ATOM 695 O O . TRP A 1 91 ? -12.764 1.434 -14.117 1.00 74.88 91 TRP A O 1
ATOM 705 N N . THR A 1 92 ? -14.064 -0.388 -14.133 1.00 57.16 92 THR A N 1
ATOM 706 C CA . THR A 1 92 ? -14.417 -0.314 -15.551 1.00 57.16 92 THR A CA 1
ATOM 707 C C . THR A 1 92 ? -15.563 0.682 -15.683 1.00 57.16 92 THR A C 1
ATOM 709 O O . THR A 1 92 ? -16.601 0.498 -15.049 1.00 57.16 92 THR A O 1
ATOM 712 N N . GLY A 1 93 ? -15.346 1.761 -16.437 1.00 56.38 93 GLY A N 1
ATOM 713 C CA . GLY A 1 93 ? -16.367 2.774 -16.695 1.00 56.38 93 GLY A CA 1
ATOM 714 C C . GLY A 1 93 ? -17.655 2.171 -17.261 1.00 56.38 93 GLY A C 1
ATOM 715 O O . GLY A 1 93 ? -17.609 1.205 -18.025 1.00 56.38 93 GLY A O 1
ATOM 716 N N . PHE A 1 94 ? -18.780 2.757 -16.857 1.00 47.59 94 PHE A N 1
ATOM 717 C CA . PHE A 1 94 ? -19.932 2.896 -17.742 1.00 47.59 94 PHE A CA 1
ATOM 718 C C . PHE A 1 94 ? -19.629 4.008 -18.746 1.00 47.59 94 PHE A C 1
ATOM 720 O O . PHE A 1 94 ? -18.990 5.002 -18.321 1.00 47.59 94 PHE A O 1
#

InterPro domains:
  IPR001254 Serine proteases, trypsin domain [PF00089] (5-89)
  IPR001254 Serine proteases, trypsin domain [PS50240] (1-94)
  IPR001254 Serine proteases, trypsin domain [cd00190] (8-90)
  IPR009003 Peptidase S1, PA clan [SSF50494] (4-90)
  IPR033116 Serine proteases, trypsin family, serine active site [PS00135] (45-56)

Nearest PDB structures (foldseek):
  4crg-assembly1_A  TM=9.959E-01  e=1.543E-12  Homo sapiens
  3bg8-assembly1_A  TM=9.968E-01  e=4.535E-12  Homo sapiens
  4cre-assembly1_A  TM=9.963E-01  e=5.148E-12  Homo sapiens
  6ts7-assembly1_A  TM=9.940E-01  e=5.148E-12  Homo sapiens
  6aod-assembly1_C  TM=9.899E-01  e=1.251E-11  Homo sapiens

pLDDT: mean 84.02, std 11.92, range [46.53, 95.31]

Mean predicted aligned error: 6.14 Å

Sequence (94 aa):
MGEVQKILQKANIPLVTNEECQKRYRDYAITKQMICAGHKEGGKDVCKGDSGGPLVCKHHGMWHLVGITSWGEGCGRRKQPGVYTKVASMWTGF

Secondary structure 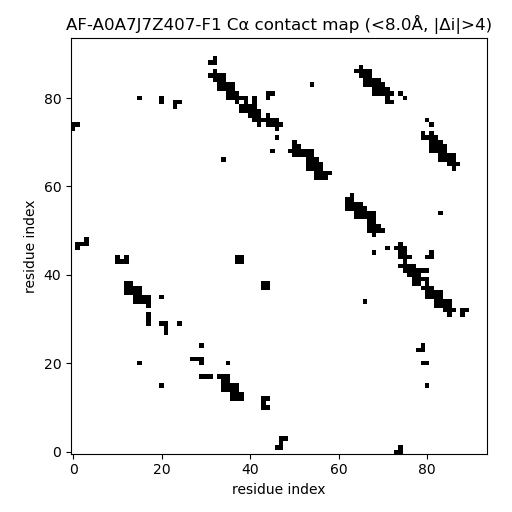(DSSP, 8-state):
-PPPPSS-------EE-HHHHHHH-TTS---TTEEEE--TT-SS---TT-TT-EEEEEETTEEEEEEEEEE-SSSS-TT--EEEEEHHHH----

Organism: Myotis myotis (NCBI:txid51298)

Foldseek 3Di:
DDDDDPDDDDDDWAWDDLVLQCVLCVVDDSDPQKTWTHDQQFDDADAPPQAQPFDWDADPNDIDGQWGFHDWDHHRDHSTTTMTGGPVVVDDDD